Protein AF-A0A6F9CZD0-F1 (afdb_monomer_lite)

pLDDT: mean 77.48, std 12.63, range [42.72, 91.56]

Secondary structure (DSSP, 8-state):
----------TT---S-----------TTTTS-TT-TT----S-SS-B-TTS---GGGGGGGTTTSSSPPB---

Radius of gyration: 11.87 Å; chains: 1; bounding box: 28×24×34 Å

Sequence (74 aa):
EMSLLEFLYLSDNKLDYIPNNNIQNLHVDTFCNSHDRNYIRRSLEDIRLDGNPVNINLYASSYICLPRMPIGSH

Foldseek 3Di:
DDDQPAEAADPPDQDQEDDARQHADYDLQRQHDPVDPQAARAHRQAYENANHNYDVVVRCSSDVSYPHDYHYDD

Structure (mmCIF, N/CA/C/O backbone):
data_AF-A0A6F9CZD0-F1
#
_entry.id   AF-A0A6F9CZD0-F1
#
loop_
_atom_site.group_PDB
_atom_site.id
_atom_site.type_symbol
_atom_site.label_atom_id
_atom_site.label_alt_id
_atom_site.label_comp_id
_atom_site.label_asym_id
_atom_site.label_entity_id
_atom_site.label_seq_id
_atom_site.pdbx_PDB_ins_code
_atom_site.Cartn_x
_atom_site.Cartn_y
_atom_site.Cartn_z
_atom_site.occupancy
_atom_site.B_iso_or_equiv
_atom_site.auth_seq_id
_atom_site.auth_comp_id
_atom_site.auth_asym_id
_atom_site.auth_atom_id
_atom_site.pdbx_PDB_model_num
ATOM 1 N N . GLU A 1 1 ? -7.211 -15.288 23.985 1.00 42.72 1 GLU A N 1
ATOM 2 C CA . GLU A 1 1 ? -6.360 -14.105 23.756 1.00 42.72 1 GLU A CA 1
ATOM 3 C C . GLU A 1 1 ? -6.265 -13.865 22.263 1.00 42.72 1 GLU A C 1
ATOM 5 O O . GLU A 1 1 ? -5.905 -14.786 21.542 1.00 42.72 1 GLU A O 1
ATOM 10 N N . MET A 1 2 ? -6.720 -12.707 21.788 1.00 44.69 2 MET A N 1
ATOM 11 C CA . MET A 1 2 ? -6.826 -12.410 20.357 1.00 44.69 2 MET A CA 1
ATOM 12 C C . MET A 1 2 ? -5.657 -11.531 19.922 1.00 44.69 2 MET A C 1
ATOM 14 O O . MET A 1 2 ? -5.466 -10.440 20.452 1.00 44.69 2 MET A O 1
ATOM 18 N N . SER A 1 3 ? -4.893 -12.035 18.956 1.00 51.81 3 SER A N 1
ATOM 19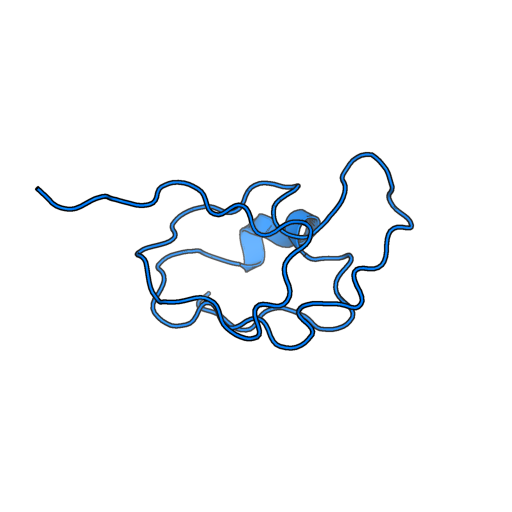 C CA . SER A 1 3 ? -3.776 -11.359 18.304 1.00 51.81 3 SER A CA 1
ATOM 20 C C . SER A 1 3 ? -4.263 -10.109 17.570 1.00 51.81 3 SER A C 1
ATOM 22 O O . SER A 1 3 ? -4.821 -10.201 16.476 1.00 51.81 3 SER A O 1
ATOM 24 N N . LEU A 1 4 ? -4.066 -8.938 18.171 1.00 61.44 4 LEU A N 1
ATOM 25 C CA . LEU A 1 4 ? -4.222 -7.665 17.477 1.00 61.44 4 LEU A CA 1
ATOM 26 C C . LEU A 1 4 ? -3.040 -7.514 16.517 1.00 61.44 4 LEU A C 1
ATOM 28 O O . LEU A 1 4 ? -1.900 -7.358 16.952 1.00 61.44 4 LEU A O 1
ATOM 32 N N . LEU A 1 5 ? -3.300 -7.612 15.215 1.00 58.22 5 LEU A N 1
ATOM 33 C CA . LEU A 1 5 ? -2.296 -7.303 14.206 1.00 58.22 5 LEU A CA 1
ATOM 34 C C . LEU A 1 5 ? -2.146 -5.780 14.136 1.00 58.22 5 LEU A C 1
ATOM 36 O O . LEU A 1 5 ? -3.011 -5.084 13.613 1.00 58.22 5 LEU A O 1
ATOM 40 N N . GLU A 1 6 ? -1.057 -5.263 14.696 1.00 62.31 6 GLU A N 1
ATOM 41 C CA . GLU A 1 6 ? -0.803 -3.819 14.763 1.00 62.31 6 GLU A CA 1
ATOM 42 C C . GLU A 1 6 ? -0.196 -3.270 13.462 1.00 62.31 6 GLU A C 1
ATOM 44 O O . GLU A 1 6 ? -0.526 -2.164 13.034 1.00 62.31 6 GLU A O 1
ATOM 49 N N . PHE A 1 7 ? 0.635 -4.077 12.794 1.00 55.94 7 PHE A N 1
ATOM 50 C CA . PHE A 1 7 ? 1.310 -3.725 11.547 1.00 55.94 7 PHE A CA 1
ATOM 51 C C . PHE A 1 7 ? 1.208 -4.867 10.541 1.00 55.94 7 PHE A C 1
ATOM 53 O O . PHE A 1 7 ? 1.426 -6.031 10.878 1.00 55.94 7 PHE A O 1
ATOM 60 N N . LEU A 1 8 ? 0.922 -4.525 9.288 1.00 64.69 8 LEU A N 1
ATOM 61 C CA . LEU A 1 8 ? 0.874 -5.468 8.180 1.00 64.69 8 LEU A CA 1
ATOM 62 C C . LEU A 1 8 ? 2.088 -5.254 7.269 1.00 64.69 8 LEU A C 1
ATOM 64 O O . LEU A 1 8 ? 2.290 -4.154 6.768 1.00 64.69 8 LEU A O 1
ATOM 68 N N . TYR A 1 9 ? 2.859 -6.314 7.020 1.00 60.53 9 TYR A N 1
ATOM 69 C CA . TYR A 1 9 ? 3.960 -6.323 6.053 1.00 60.53 9 TYR A CA 1
ATOM 70 C C . TYR A 1 9 ? 3.662 -7.349 4.960 1.00 60.53 9 TYR A C 1
ATOM 72 O O . TYR A 1 9 ? 3.534 -8.538 5.243 1.00 60.53 9 TYR A O 1
ATOM 80 N N . LEU A 1 10 ? 3.533 -6.888 3.713 1.00 68.25 10 LEU A N 1
ATOM 81 C CA . LEU A 1 10 ? 3.173 -7.726 2.561 1.00 68.25 10 LEU A CA 1
ATOM 82 C C . LEU A 1 10 ? 4.175 -7.629 1.408 1.00 68.25 10 LEU A C 1
ATOM 84 O O . LEU A 1 10 ? 3.850 -8.008 0.282 1.00 68.25 10 LEU A O 1
ATOM 88 N N . SER A 1 11 ? 5.375 -7.092 1.629 1.00 52.28 11 SER A N 1
ATOM 89 C CA . SER A 1 11 ? 6.431 -7.089 0.613 1.00 52.28 11 SER A CA 1
ATOM 90 C C . SER A 1 11 ? 6.708 -8.510 0.105 1.00 52.28 11 SER A C 1
ATOM 92 O O . SER A 1 11 ? 6.807 -9.452 0.882 1.00 52.28 11 SER A O 1
ATOM 94 N N . ASP A 1 12 ? 6.763 -8.651 -1.224 1.00 62.59 12 ASP A N 1
ATOM 95 C CA . ASP A 1 12 ? 7.101 -9.901 -1.923 1.00 62.59 12 ASP A CA 1
ATOM 96 C C . ASP A 1 12 ? 6.170 -11.112 -1.663 1.00 62.59 12 ASP A C 1
ATOM 98 O O . ASP A 1 12 ? 6.607 -12.223 -1.374 1.00 62.59 12 ASP A O 1
ATOM 102 N N . ASN A 1 13 ? 4.849 -10.917 -1.782 1.00 61.94 13 ASN A N 1
ATOM 103 C CA . ASN A 1 13 ? 3.870 -12.011 -1.734 1.00 61.94 13 ASN A CA 1
ATOM 104 C C . ASN A 1 13 ? 3.004 -12.072 -3.012 1.00 61.94 13 ASN A C 1
ATOM 106 O O . ASN A 1 13 ? 2.879 -11.084 -3.737 1.00 61.94 13 ASN A O 1
ATOM 110 N N . LYS A 1 14 ? 2.396 -13.238 -3.271 1.00 63.03 14 LYS A N 1
ATOM 111 C CA . LYS A 1 14 ? 1.411 -13.510 -4.336 1.00 63.03 14 LYS A CA 1
ATOM 112 C C . LYS A 1 14 ? -0.032 -13.462 -3.812 1.00 63.03 14 LYS A C 1
ATOM 114 O O . LYS A 1 14 ? -0.894 -14.170 -4.319 1.00 63.03 14 LYS A O 1
ATOM 119 N N . LEU A 1 15 ? -0.267 -12.725 -2.729 1.00 63.88 15 LEU A N 1
ATOM 120 C CA . LEU A 1 15 ? -1.604 -12.552 -2.174 1.00 63.88 15 LEU A CA 1
ATOM 121 C C . LEU A 1 15 ? -2.447 -11.711 -3.130 1.00 63.88 15 LEU A C 1
ATOM 123 O O . LEU A 1 15 ? -1.947 -10.743 -3.690 1.00 63.88 15 LEU A O 1
ATOM 127 N N . ASP A 1 16 ? -3.720 -12.065 -3.261 1.00 56.84 16 ASP A N 1
ATOM 128 C CA . ASP A 1 16 ? -4.685 -11.307 -4.065 1.00 56.84 16 ASP A CA 1
ATOM 129 C C . ASP A 1 16 ? -5.654 -10.498 -3.186 1.00 56.84 16 ASP A C 1
ATOM 131 O O . ASP A 1 16 ? -6.326 -9.597 -3.675 1.00 56.84 16 ASP A O 1
ATOM 135 N N . TYR A 1 17 ? -5.730 -10.794 -1.880 1.00 63.62 17 TYR A N 1
ATOM 136 C CA . TYR A 1 17 ? -6.588 -10.075 -0.936 1.00 63.62 17 TYR A CA 1
ATOM 137 C C . TYR A 1 17 ? -5.941 -9.948 0.449 1.00 63.62 17 TYR A C 1
ATOM 139 O O . TYR A 1 17 ? -5.143 -10.795 0.860 1.00 63.62 17 TYR A O 1
ATOM 147 N N . ILE A 1 18 ? -6.316 -8.895 1.181 1.00 69.50 18 ILE A N 1
ATOM 148 C CA . ILE A 1 18 ? -5.917 -8.670 2.573 1.00 69.50 18 ILE A CA 1
ATOM 149 C C . ILE A 1 18 ? -7.123 -8.975 3.475 1.00 69.50 18 ILE A C 1
ATOM 151 O O . ILE A 1 18 ? -8.164 -8.334 3.321 1.00 69.50 18 ILE A O 1
ATOM 155 N N . PRO A 1 19 ? -7.029 -9.935 4.415 1.00 66.31 19 PRO A N 1
ATOM 156 C CA . PRO A 1 19 ? -8.115 -10.199 5.348 1.00 66.31 19 PRO A CA 1
ATOM 157 C C . PRO A 1 19 ? -8.331 -9.044 6.326 1.00 66.31 19 PRO A C 1
ATOM 159 O O . PRO A 1 19 ? -7.384 -8.366 6.731 1.00 66.31 19 PRO A O 1
ATOM 162 N N . ASN A 1 20 ? -9.590 -8.849 6.726 1.00 69.75 20 ASN A N 1
AT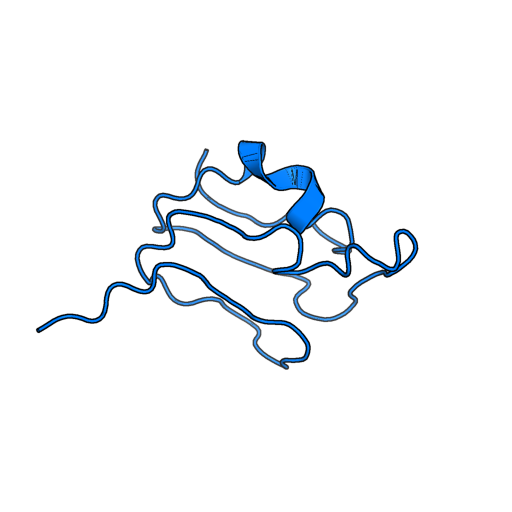OM 163 C CA . ASN A 1 20 ? -9.962 -7.886 7.755 1.00 69.75 20 ASN A CA 1
ATOM 164 C C . ASN A 1 20 ? -9.360 -8.313 9.103 1.00 69.75 20 ASN A C 1
ATOM 166 O O . ASN A 1 20 ? -9.802 -9.295 9.697 1.00 69.75 20 ASN A O 1
ATOM 170 N N . ASN A 1 21 ? -8.342 -7.582 9.557 1.00 74.69 21 ASN A N 1
ATOM 171 C CA . ASN A 1 21 ? -7.557 -7.897 10.753 1.00 74.69 21 ASN A CA 1
ATOM 172 C C . ASN A 1 21 ? -7.430 -6.698 11.699 1.00 74.69 21 ASN A C 1
ATOM 174 O O . ASN A 1 21 ? -6.479 -6.626 12.475 1.00 74.69 21 ASN A O 1
ATOM 178 N N . ASN A 1 22 ? -8.377 -5.757 11.647 1.00 79.56 22 ASN A N 1
ATOM 179 C CA . ASN A 1 22 ? -8.340 -4.539 12.457 1.00 79.56 22 ASN A CA 1
ATOM 180 C C . ASN A 1 22 ? -7.052 -3.715 12.242 1.00 79.56 22 ASN A C 1
ATOM 182 O O . ASN A 1 22 ? -6.464 -3.191 13.190 1.00 79.56 22 ASN A O 1
ATOM 186 N N . ILE A 1 23 ? -6.604 -3.611 10.987 1.00 82.31 23 ILE A N 1
ATOM 187 C CA . ILE A 1 23 ? -5.430 -2.818 10.607 1.00 82.31 23 ILE A CA 1
ATOM 188 C C . ILE A 1 23 ? -5.727 -1.350 10.906 1.00 82.31 23 ILE A C 1
ATOM 190 O O . ILE A 1 23 ? -6.666 -0.782 10.355 1.00 82.31 23 ILE A O 1
ATOM 194 N N . GLN A 1 24 ? -4.924 -0.742 11.774 1.00 85.19 24 GLN A N 1
ATOM 195 C 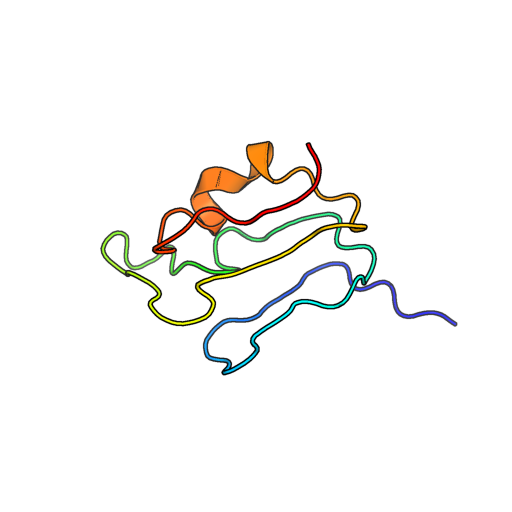CA . GLN A 1 24 ? -5.097 0.653 12.194 1.00 85.19 24 GLN A CA 1
ATOM 196 C C . GLN A 1 24 ? -4.096 1.596 11.524 1.00 85.19 24 GLN A C 1
ATOM 198 O O . GLN A 1 24 ? -4.417 2.757 11.296 1.00 85.19 24 GLN A O 1
ATOM 203 N N . ASN A 1 25 ? -2.907 1.096 11.175 1.00 83.81 25 ASN A N 1
ATOM 204 C CA . ASN A 1 25 ? -1.811 1.892 10.630 1.00 83.81 25 ASN A CA 1
ATOM 205 C C . ASN A 1 25 ? -1.140 1.174 9.450 1.00 83.81 25 ASN A C 1
ATOM 207 O O . ASN A 1 25 ? -1.041 -0.055 9.437 1.00 83.81 25 ASN A O 1
ATOM 211 N N . LEU A 1 26 ? -0.630 1.948 8.487 1.00 85.12 26 LEU A N 1
ATOM 212 C CA . LEU A 1 26 ? 0.259 1.459 7.429 1.00 85.12 26 LEU A CA 1
ATOM 213 C C . LEU A 1 26 ? 1.661 2.032 7.632 1.00 85.12 26 LEU A C 1
ATOM 215 O O . LEU A 1 26 ? 1.833 3.226 7.871 1.00 85.12 26 LEU A O 1
ATOM 219 N N . HIS A 1 27 ? 2.674 1.181 7.508 1.00 88.69 27 HIS A N 1
ATOM 220 C CA . HIS A 1 27 ? 4.057 1.633 7.425 1.00 88.69 27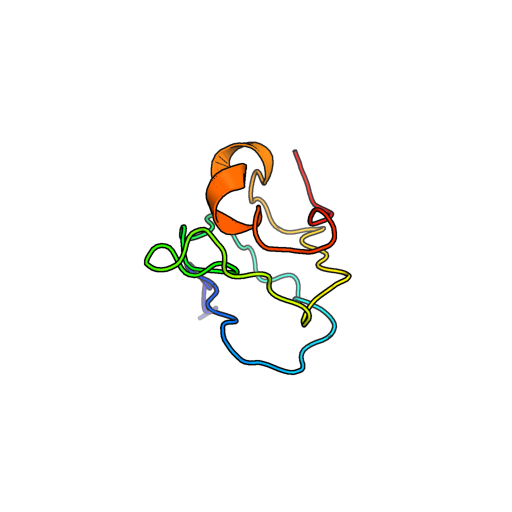 HIS A CA 1
ATOM 221 C C . HIS A 1 27 ? 4.360 2.151 6.011 1.00 88.69 27 HIS A C 1
ATOM 223 O O . HIS A 1 27 ? 3.824 1.616 5.037 1.00 88.69 27 HIS A O 1
ATOM 229 N N . VAL A 1 28 ? 5.273 3.120 5.880 1.00 85.12 28 VAL A N 1
ATOM 230 C CA . VAL A 1 28 ? 5.671 3.691 4.574 1.00 85.12 28 VAL A CA 1
ATOM 231 C C . VAL A 1 28 ? 6.195 2.635 3.593 1.00 85.12 28 VAL A C 1
ATOM 233 O O . VAL A 1 28 ? 6.023 2.761 2.385 1.00 85.12 28 VAL A O 1
ATOM 236 N N . ASP A 1 29 ? 6.754 1.549 4.124 1.00 87.25 29 ASP A N 1
ATOM 237 C CA . ASP A 1 29 ? 7.281 0.423 3.345 1.00 87.25 29 ASP A CA 1
ATOM 238 C C . ASP A 1 29 ? 6.315 -0.767 3.223 1.00 87.25 29 ASP A C 1
ATOM 240 O O . ASP A 1 29 ? 6.715 -1.862 2.834 1.00 87.25 29 ASP A O 1
ATOM 244 N N . THR A 1 30 ? 5.038 -0.598 3.590 1.00 85.88 30 THR A N 1
ATOM 245 C CA . THR A 1 30 ? 4.065 -1.708 3.558 1.00 85.88 30 THR A CA 1
ATOM 246 C C . THR A 1 30 ? 3.912 -2.264 2.145 1.00 85.88 30 THR A C 1
ATOM 248 O O . THR A 1 30 ? 3.979 -3.480 1.936 1.00 85.88 30 THR A O 1
ATOM 251 N N . PHE A 1 31 ? 3.717 -1.369 1.171 1.00 86.06 31 PHE A N 1
ATOM 252 C CA . PHE A 1 31 ? 3.613 -1.738 -0.239 1.00 86.06 31 PHE A CA 1
ATOM 253 C C . PHE A 1 31 ? 4.821 -1.276 -1.050 1.00 86.06 31 PHE A C 1
ATOM 255 O O . PHE A 1 31 ? 5.249 -2.007 -1.947 1.00 86.06 31 PHE A O 1
ATOM 262 N N . CYS A 1 32 ? 5.363 -0.101 -0.730 1.00 87.31 32 CYS A N 1
ATOM 263 C CA . CYS A 1 32 ? 6.449 0.532 -1.469 1.00 87.31 32 CYS A CA 1
ATOM 264 C C . CYS A 1 32 ? 7.826 0.274 -0.864 1.00 87.31 32 CYS A C 1
ATOM 266 O O . CYS A 1 32 ? 7.950 -0.189 0.262 1.00 87.31 32 CYS A O 1
ATOM 268 N N . ASN A 1 33 ? 8.867 0.577 -1.637 1.00 86.94 33 ASN A N 1
ATOM 269 C CA . ASN A 1 33 ? 10.238 0.615 -1.150 1.00 86.94 33 ASN A CA 1
ATOM 270 C C . ASN A 1 33 ? 10.655 2.081 -0.988 1.00 86.94 33 ASN A C 1
ATOM 272 O O . ASN A 1 33 ? 10.927 2.755 -1.978 1.00 86.94 33 ASN A O 1
ATOM 276 N N . SER A 1 34 ? 10.734 2.584 0.243 1.00 82.31 34 SER A N 1
ATOM 277 C CA . SER A 1 34 ? 11.155 3.965 0.526 1.00 82.31 34 SER A CA 1
ATOM 278 C C . SER A 1 34 ? 12.570 4.296 0.042 1.00 82.31 34 SER A C 1
ATOM 280 O O . SER A 1 34 ? 12.881 5.471 -0.168 1.00 82.31 34 SER A O 1
ATOM 282 N N . HIS A 1 35 ? 13.410 3.284 -0.197 1.00 87.56 35 HIS A N 1
ATOM 283 C CA . HIS A 1 35 ? 14.766 3.443 -0.721 1.00 87.56 35 HIS A CA 1
ATOM 284 C C . HIS A 1 35 ? 14.811 3.537 -2.254 1.00 87.56 35 HIS A C 1
ATOM 286 O O . HIS A 1 35 ? 15.830 3.954 -2.801 1.00 87.56 35 HIS A O 1
ATOM 292 N N . ASP A 1 36 ? 13.724 3.195 -2.953 1.00 88.12 36 ASP A N 1
ATOM 293 C CA . ASP A 1 36 ? 13.618 3.292 -4.409 1.00 88.12 36 ASP A CA 1
ATOM 294 C C . ASP A 1 36 ? 12.302 3.966 -4.815 1.00 88.12 36 ASP A C 1
ATOM 296 O O . ASP A 1 36 ? 11.253 3.340 -4.948 1.00 88.12 36 ASP A O 1
ATOM 300 N N . ARG A 1 37 ? 12.374 5.277 -5.065 1.00 82.06 37 ARG A N 1
ATOM 301 C CA . ARG A 1 37 ? 11.214 6.091 -5.467 1.00 82.06 37 ARG A CA 1
ATOM 302 C C . ARG A 1 37 ? 10.668 5.746 -6.853 1.00 82.06 37 ARG A C 1
ATOM 304 O O . ARG A 1 37 ? 9.554 6.152 -7.165 1.00 82.06 37 ARG A O 1
ATOM 311 N N . ASN A 1 38 ? 11.442 5.039 -7.675 1.00 87.81 38 ASN A N 1
ATOM 312 C CA . ASN A 1 38 ? 11.023 4.599 -9.004 1.00 87.81 38 ASN A CA 1
ATOM 313 C C . ASN A 1 38 ? 10.474 3.168 -8.983 1.00 87.81 38 ASN A C 1
ATOM 315 O O . ASN A 1 38 ? 10.058 2.657 -10.025 1.00 87.81 38 ASN A O 1
ATOM 319 N N . TYR A 1 39 ? 10.474 2.516 -7.817 1.00 88.44 39 TYR A N 1
ATOM 320 C CA . TYR A 1 39 ? 9.916 1.189 -7.656 1.00 88.44 39 TYR A CA 1
ATOM 321 C C . TYR A 1 39 ? 8.422 1.213 -7.971 1.00 88.44 39 TYR A C 1
ATOM 323 O O . TYR A 1 39 ? 7.644 1.902 -7.313 1.00 88.44 39 TYR A O 1
ATOM 331 N N . ILE A 1 40 ? 8.025 0.422 -8.965 1.00 87.75 40 ILE A N 1
ATOM 332 C CA . ILE A 1 40 ? 6.624 0.158 -9.276 1.00 87.75 40 ILE A CA 1
ATOM 333 C C . ILE A 1 40 ? 6.318 -1.275 -8.882 1.00 87.75 40 ILE A C 1
ATOM 335 O O . ILE A 1 40 ? 6.895 -2.228 -9.421 1.00 87.75 40 ILE A O 1
ATOM 339 N N . ARG A 1 41 ? 5.368 -1.437 -7.966 1.00 85.31 41 ARG A N 1
ATOM 340 C CA . ARG A 1 41 ? 4.944 -2.751 -7.511 1.00 85.31 41 ARG A CA 1
ATOM 341 C C . ARG A 1 41 ? 3.853 -3.290 -8.423 1.00 85.31 41 ARG A C 1
ATOM 343 O O . ARG A 1 41 ? 2.697 -2.928 -8.289 1.00 85.31 41 ARG A O 1
ATOM 350 N N . ARG A 1 42 ? 4.207 -4.195 -9.331 1.00 81.94 42 ARG A N 1
ATOM 351 C CA . ARG A 1 42 ? 3.236 -4.803 -10.263 1.00 81.94 42 ARG A CA 1
ATOM 352 C C . ARG A 1 42 ? 2.368 -5.903 -9.639 1.00 81.94 42 ARG A C 1
ATOM 354 O O . ARG A 1 42 ? 1.354 -6.264 -10.214 1.00 81.94 42 ARG A O 1
ATOM 361 N N . SER A 1 43 ? 2.773 -6.465 -8.501 1.00 73.06 43 SER A N 1
ATOM 362 C CA . SER A 1 43 ? 1.945 -7.398 -7.725 1.00 73.06 43 SER A CA 1
ATOM 363 C C . SER A 1 43 ? 0.991 -6.637 -6.799 1.00 73.06 43 SER A C 1
ATOM 365 O O . SER A 1 43 ? 1.291 -5.505 -6.432 1.00 73.06 43 SER A O 1
ATOM 367 N N . LEU A 1 44 ? -0.114 -7.268 -6.377 1.00 69.75 44 LEU A N 1
ATOM 368 C CA . LEU A 1 44 ? -1.165 -6.647 -5.550 1.00 69.75 44 LEU A CA 1
ATOM 369 C C . LEU A 1 44 ? -1.898 -5.480 -6.249 1.00 69.75 44 LEU A C 1
ATOM 371 O O . LEU A 1 44 ? -2.041 -4.402 -5.678 1.00 69.75 44 LEU A O 1
ATOM 375 N N . GLU A 1 45 ? -2.368 -5.671 -7.488 1.00 65.75 45 GLU A N 1
ATOM 376 C CA . GLU A 1 45 ? -3.076 -4.607 -8.226 1.00 65.75 45 GLU A CA 1
ATOM 377 C C . GLU A 1 45 ? -4.455 -4.239 -7.648 1.00 65.75 45 GLU A C 1
ATOM 379 O O . GLU A 1 45 ? -4.967 -3.172 -7.976 1.00 65.75 45 GLU A O 1
ATOM 384 N N . ASP A 1 46 ? -5.064 -5.092 -6.819 1.00 72.69 46 ASP A N 1
ATOM 385 C CA . ASP A 1 46 ? -6.418 -4.880 -6.286 1.00 72.69 46 ASP A CA 1
ATOM 386 C C . ASP A 1 46 ? -6.449 -5.065 -4.760 1.00 72.69 46 ASP A C 1
ATOM 388 O O . ASP A 1 46 ? -6.952 -6.044 -4.209 1.00 72.69 46 ASP A O 1
ATOM 392 N N . ILE A 1 47 ? -5.819 -4.125 -4.053 1.00 79.88 47 ILE A N 1
ATOM 393 C CA . ILE A 1 47 ? -5.761 -4.137 -2.589 1.00 79.88 47 ILE A CA 1
ATOM 394 C C . ILE A 1 47 ? -7.051 -3.562 -2.015 1.00 79.88 47 ILE A C 1
ATOM 396 O O . ILE A 1 47 ? -7.347 -2.377 -2.179 1.00 79.88 47 ILE A O 1
ATOM 400 N N . ARG A 1 48 ? -7.768 -4.393 -1.257 1.00 83.75 48 ARG A N 1
ATOM 401 C CA . ARG A 1 48 ? -8.941 -3.994 -0.478 1.00 83.75 48 ARG A CA 1
ATOM 402 C C . ARG A 1 48 ? -8.629 -4.022 1.014 1.00 83.75 48 ARG A C 1
ATOM 404 O O . ARG A 1 48 ? -8.212 -5.047 1.545 1.00 83.75 48 ARG A O 1
ATOM 411 N N . LEU A 1 49 ? -8.848 -2.895 1.678 1.00 83.06 49 LEU A N 1
ATOM 412 C CA . LEU A 1 49 ? -8.712 -2.689 3.121 1.00 83.06 49 LEU A CA 1
ATOM 413 C C . LEU A 1 49 ? -10.073 -2.476 3.799 1.00 83.06 49 LEU A C 1
ATOM 415 O O . LEU A 1 49 ? -10.119 -2.099 4.969 1.00 83.06 49 LEU A O 1
ATOM 419 N N . ASP A 1 50 ? -11.173 -2.740 3.089 1.00 81.31 50 ASP A N 1
ATOM 420 C CA . ASP A 1 50 ? -12.531 -2.639 3.626 1.00 81.31 50 ASP A CA 1
ATOM 421 C C . ASP A 1 50 ? -12.672 -3.370 4.969 1.00 81.31 50 ASP A C 1
ATOM 423 O O . ASP A 1 50 ? -12.182 -4.486 5.157 1.00 81.31 50 ASP A O 1
ATOM 427 N N . GLY A 1 51 ? -13.368 -2.738 5.913 1.00 78.31 51 GLY A N 1
ATOM 428 C CA . GLY A 1 51 ? -13.606 -3.299 7.242 1.00 78.31 51 GLY A CA 1
ATOM 429 C C . GLY A 1 51 ? -12.442 -3.158 8.229 1.00 78.31 51 GLY A C 1
ATOM 430 O O . GLY A 1 51 ? -12.639 -3.487 9.397 1.00 78.31 51 GLY A O 1
ATOM 431 N N . ASN A 1 52 ? -11.284 -2.635 7.808 1.00 84.38 52 ASN A N 1
ATOM 432 C CA . ASN A 1 52 ? -10.221 -2.209 8.719 1.00 84.38 52 ASN A CA 1
ATOM 433 C C . ASN A 1 52 ? -10.397 -0.723 9.088 1.00 84.38 52 ASN A C 1
ATOM 435 O O . ASN A 1 52 ? -10.806 0.053 8.234 1.00 84.38 52 ASN A O 1
ATOM 439 N N . PRO A 1 53 ? -10.066 -0.293 1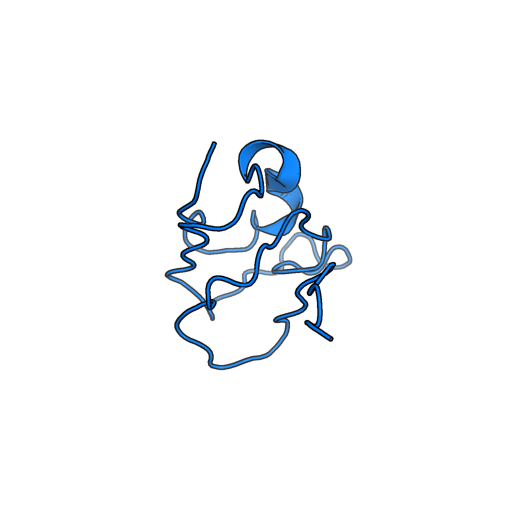0.316 1.00 88.06 53 PRO A N 1
ATOM 440 C CA . PRO A 1 53 ? -10.206 1.102 10.753 1.00 88.06 53 PRO A CA 1
ATOM 441 C C . PRO A 1 53 ? -9.133 2.065 10.208 1.00 88.06 53 PRO A C 1
ATOM 443 O O . PRO A 1 53 ? -9.104 3.228 10.608 1.00 88.06 53 PRO A O 1
ATOM 446 N N . VAL A 1 54 ? -8.226 1.609 9.340 1.00 86.88 54 VAL A N 1
ATOM 447 C CA . VAL A 1 54 ? -7.166 2.453 8.780 1.00 86.88 54 VAL A CA 1
ATOM 448 C C . VAL A 1 54 ? -7.725 3.522 7.840 1.00 86.88 54 VAL A C 1
ATOM 450 O O . VAL A 1 54 ? -8.522 3.242 6.943 1.00 86.88 54 VAL A O 1
ATOM 453 N N . ASN A 1 55 ? -7.238 4.747 8.023 1.00 88.19 55 ASN A N 1
ATOM 454 C CA . ASN A 1 55 ? -7.471 5.860 7.115 1.00 88.19 55 ASN A CA 1
ATOM 455 C C . ASN A 1 55 ? -6.396 5.856 6.025 1.00 88.19 55 ASN A C 1
ATOM 457 O O . ASN A 1 55 ? -5.271 6.306 6.250 1.00 88.19 55 ASN A O 1
ATOM 461 N N . ILE A 1 56 ? -6.722 5.357 4.834 1.00 88.12 56 ILE A N 1
ATOM 462 C CA . ILE A 1 56 ? -5.739 5.260 3.745 1.00 88.12 56 ILE A CA 1
ATOM 463 C C . ILE A 1 56 ? -5.285 6.633 3.231 1.00 88.12 56 ILE A C 1
ATOM 465 O O . ILE A 1 56 ? -4.179 6.747 2.703 1.00 88.12 56 ILE A O 1
ATOM 469 N N . ASN A 1 57 ? -6.076 7.693 3.408 1.00 89.00 57 ASN A N 1
ATOM 470 C CA . ASN A 1 57 ? -5.724 9.034 2.934 1.00 89.00 57 ASN A CA 1
ATOM 471 C C . ASN A 1 57 ? -4.507 9.611 3.673 1.00 89.00 57 ASN A C 1
ATOM 473 O O . ASN A 1 57 ? -3.764 10.407 3.101 1.00 89.00 57 ASN A O 1
ATOM 477 N N . LEU A 1 58 ? -4.250 9.166 4.907 1.00 91.56 58 LEU A N 1
ATOM 478 C CA . LEU A 1 58 ? -3.073 9.565 5.685 1.00 91.56 58 LEU A CA 1
ATOM 479 C C . LEU A 1 58 ? -1.769 8.886 5.230 1.00 91.56 58 LEU A C 1
ATOM 481 O O . LEU A 1 58 ? -0.688 9.329 5.614 1.00 91.56 58 LEU A O 1
ATOM 485 N N . TYR A 1 59 ? -1.843 7.839 4.400 1.00 90.62 59 TYR A N 1
ATOM 486 C CA . TYR A 1 59 ? -0.703 6.973 4.072 1.00 90.62 59 TYR A CA 1
ATOM 487 C C . TYR A 1 59 ? -0.384 6.900 2.575 1.00 90.62 59 TYR A C 1
ATOM 489 O O . TYR A 1 59 ? 0.169 5.898 2.129 1.00 90.62 59 TYR A O 1
ATOM 497 N N . ALA A 1 60 ? -0.676 7.948 1.796 1.00 89.94 60 ALA A N 1
ATOM 498 C CA . ALA A 1 60 ? -0.442 7.980 0.344 1.00 89.94 60 ALA A CA 1
ATOM 499 C C . ALA A 1 60 ? 0.972 7.541 -0.082 1.00 89.94 60 ALA A C 1
ATOM 501 O O . ALA A 1 60 ? 1.134 6.790 -1.043 1.00 89.94 60 ALA A O 1
ATOM 502 N N . SER A 1 61 ? 2.001 7.938 0.672 1.00 89.31 61 SER A N 1
ATOM 503 C CA . SER A 1 61 ? 3.392 7.527 0.430 1.00 89.31 61 SER A CA 1
ATOM 504 C C . SER A 1 61 ? 3.613 6.015 0.527 1.00 89.31 61 SER A C 1
ATOM 506 O O . SER A 1 61 ? 4.524 5.497 -0.112 1.00 89.31 61 SER A O 1
ATOM 508 N N . SER A 1 62 ? 2.770 5.306 1.280 1.00 89.75 62 SER A N 1
ATOM 509 C CA . SER A 1 62 ? 2.890 3.867 1.518 1.00 89.75 62 SER A CA 1
ATOM 510 C C . SER A 1 62 ? 2.419 3.019 0.341 1.00 89.75 62 SER A C 1
ATOM 512 O O . SER A 1 62 ? 2.750 1.838 0.301 1.00 89.75 62 SER A O 1
ATOM 514 N N . TYR A 1 63 ? 1.643 3.590 -0.591 1.00 89.31 63 TYR A N 1
ATOM 515 C CA . TYR A 1 63 ? 1.033 2.869 -1.716 1.00 89.31 63 TYR A CA 1
ATOM 516 C C . TYR A 1 63 ? 1.146 3.578 -3.075 1.00 89.31 63 TYR A C 1
ATOM 518 O O . TYR A 1 63 ? 0.597 3.099 -4.063 1.00 89.31 63 TYR A O 1
ATOM 526 N N . ILE A 1 64 ? 1.879 4.689 -3.174 1.00 89.69 64 ILE A N 1
ATOM 527 C CA . ILE A 1 64 ? 2.036 5.436 -4.436 1.00 89.69 64 ILE A CA 1
ATOM 528 C C . ILE A 1 64 ? 2.757 4.649 -5.546 1.00 89.69 64 ILE A C 1
ATOM 530 O O . ILE A 1 64 ? 2.592 4.939 -6.725 1.00 89.69 64 ILE A O 1
ATOM 534 N N . CYS A 1 65 ? 3.545 3.641 -5.174 1.00 89.81 65 CYS A N 1
ATOM 535 C CA . CYS A 1 65 ? 4.220 2.723 -6.093 1.00 89.81 65 CYS A CA 1
ATOM 536 C C . CYS A 1 65 ? 3.279 1.693 -6.741 1.00 89.81 65 CYS A C 1
ATOM 538 O O . CYS A 1 65 ? 3.717 0.930 -7.606 1.00 89.81 65 CYS A O 1
ATOM 540 N N . LEU A 1 66 ? 2.029 1.594 -6.279 1.00 88.75 66 LEU A N 1
ATOM 541 C CA . LEU A 1 66 ? 1.064 0.645 -6.816 1.00 88.75 66 LEU A CA 1
ATOM 542 C C . LEU A 1 66 ? 0.498 1.154 -8.153 1.00 88.75 66 LEU A C 1
ATOM 544 O O . LEU A 1 66 ? 0.254 2.350 -8.308 1.00 88.75 66 LEU A O 1
ATOM 548 N N . PRO A 1 67 ? 0.206 0.261 -9.112 1.00 86.56 67 PRO A N 1
ATOM 549 C CA . PRO A 1 67 ? -0.424 0.621 -10.381 1.00 86.56 67 PRO A CA 1
ATOM 550 C C . PRO A 1 67 ? -1.876 1.086 -10.210 1.00 86.56 67 PRO A C 1
ATOM 552 O O . PRO A 1 67 ? -2.417 1.741 -11.101 1.00 86.56 67 PRO A O 1
ATOM 555 N N . ARG A 1 68 ? -2.514 0.748 -9.083 1.00 86.88 68 ARG A N 1
ATOM 556 C CA . ARG A 1 68 ? -3.866 1.169 -8.711 1.00 86.88 68 ARG A CA 1
ATOM 557 C C . ARG A 1 68 ? -3.915 1.555 -7.237 1.00 86.88 68 ARG A C 1
ATOM 559 O O . ARG A 1 68 ? -3.227 0.964 -6.410 1.00 86.88 68 ARG A O 1
ATOM 566 N N . MET A 1 69 ? -4.737 2.554 -6.924 1.00 86.06 69 MET A N 1
ATOM 567 C CA . MET A 1 69 ? -4.935 3.014 -5.551 1.00 86.06 69 MET A CA 1
ATOM 568 C C . MET A 1 69 ? -5.665 1.937 -4.729 1.00 86.06 69 MET A C 1
ATOM 570 O O . MET A 1 69 ? -6.634 1.368 -5.240 1.00 86.06 69 MET A O 1
ATOM 574 N N . PRO A 1 70 ? -5.252 1.671 -3.475 1.00 87.75 70 PRO A N 1
ATOM 575 C CA . PRO A 1 70 ? -5.988 0.783 -2.584 1.00 87.75 70 PRO A CA 1
ATOM 576 C C . PRO A 1 70 ? -7.421 1.270 -2.366 1.00 87.75 70 PRO A C 1
ATOM 578 O O . PRO A 1 70 ? -7.671 2.472 -2.270 1.00 87.75 70 PRO A O 1
ATOM 581 N N . ILE A 1 71 ? -8.349 0.331 -2.225 1.00 86.19 71 ILE A N 1
ATOM 582 C CA . ILE A 1 71 ? -9.739 0.604 -1.861 1.00 86.19 71 ILE A CA 1
ATOM 583 C C . ILE A 1 71 ? -9.887 0.341 -0.364 1.00 86.19 71 ILE A C 1
ATOM 585 O O . ILE A 1 71 ? -9.489 -0.713 0.123 1.00 86.19 71 ILE A O 1
ATOM 589 N N . GLY A 1 72 ? -10.450 1.281 0.384 1.00 80.75 72 GLY A N 1
ATOM 590 C CA . GLY A 1 72 ? -10.632 1.146 1.826 1.00 80.75 72 GLY A C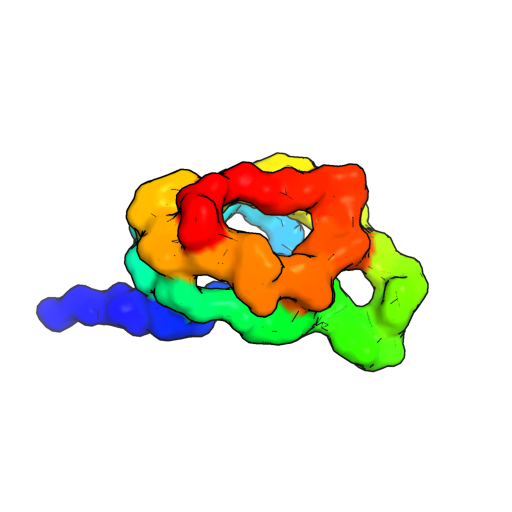A 1
ATOM 591 C C . GLY A 1 72 ? -11.406 2.316 2.414 1.00 80.75 72 GLY A C 1
ATOM 592 O O . GLY A 1 72 ? -11.850 3.211 1.693 1.00 80.75 72 GLY A O 1
ATOM 593 N N . SER A 1 73 ? -11.582 2.293 3.731 1.00 70.25 73 SER A N 1
ATOM 594 C CA . SER A 1 73 ? -12.263 3.353 4.476 1.00 70.25 73 SER A CA 1
ATOM 595 C C . SER A 1 73 ? -11.492 4.676 4.490 1.00 70.25 73 SER A C 1
ATOM 597 O O . SER A 1 73 ? -10.297 4.730 4.196 1.00 70.25 73 SER A O 1
ATOM 599 N N . HIS A 1 74 ? -12.226 5.745 4.815 1.00 58.41 74 HIS A N 1
ATOM 600 C CA . HIS A 1 74 ? -11.769 7.133 4.789 1.00 58.41 74 HIS A CA 1
ATOM 601 C C . HIS A 1 74 ? -10.618 7.465 5.713 1.00 58.41 74 HIS A C 1
ATOM 603 O O . HIS A 1 74 ? -10.563 6.964 6.857 1.00 58.41 74 HIS A O 1
#